Protein AF-A0A251X1V4-F1 (afdb_monomer_lite)

Radius of gyration: 13.73 Å; chains: 1; bounding box: 30×19×48 Å

Structure (mmCIF, N/CA/C/O backbone):
data_AF-A0A251X1V4-F1
#
_entry.id   AF-A0A251X1V4-F1
#
loop_
_atom_site.group_PDB
_atom_site.id
_atom_site.type_symbol
_atom_site.label_atom_id
_atom_site.label_alt_id
_atom_site.label_comp_id
_atom_site.label_asym_id
_atom_site.label_entity_id
_atom_site.label_seq_id
_atom_site.pdbx_PDB_ins_code
_atom_site.Cartn_x
_atom_site.Cartn_y
_atom_site.Cartn_z
_atom_site.occupancy
_atom_site.B_iso_or_equiv
_atom_site.auth_seq_id
_atom_site.auth_comp_id
_atom_site.auth_asym_id
_atom_site.auth_atom_id
_atom_site.pdbx_PDB_model_num
ATOM 1 N N . MET A 1 1 ? -9.269 5.449 23.025 1.00 43.12 1 MET A N 1
ATOM 2 C CA . MET A 1 1 ? -8.586 5.388 21.715 1.00 43.12 1 MET A CA 1
ATOM 3 C C . MET A 1 1 ? -8.833 4.011 21.127 1.00 43.12 1 MET A C 1
ATOM 5 O O . MET A 1 1 ? -8.410 3.037 21.737 1.00 43.12 1 MET A O 1
ATOM 9 N N . LEU A 1 2 ? -9.565 3.907 20.015 1.00 52.91 2 LEU A N 1
ATOM 10 C CA . LEU A 1 2 ? -9.631 2.658 19.252 1.00 52.91 2 LEU A CA 1
ATOM 11 C C . LEU A 1 2 ? -8.214 2.372 18.743 1.00 52.91 2 LEU A C 1
ATOM 13 O O . LEU A 1 2 ? -7.697 3.127 17.924 1.00 52.91 2 LEU A O 1
ATOM 17 N N . LYS A 1 3 ? -7.555 1.348 19.293 1.00 67.38 3 LYS A N 1
ATOM 18 C CA . LYS A 1 3 ? -6.283 0.859 18.750 1.00 67.38 3 LYS A CA 1
ATOM 19 C C . LYS A 1 3 ? -6.567 0.375 17.332 1.00 67.38 3 LYS A C 1
ATOM 21 O O . LYS A 1 3 ? -7.502 -0.400 17.149 1.00 67.38 3 LYS A O 1
ATOM 26 N N . ASN A 1 4 ? -5.816 0.856 16.345 1.00 79.31 4 ASN A N 1
ATOM 27 C CA . ASN A 1 4 ? -5.966 0.399 14.969 1.00 79.31 4 ASN A CA 1
ATOM 28 C C . ASN A 1 4 ? -5.663 -1.117 14.942 1.00 79.31 4 ASN A C 1
ATOM 30 O O . ASN A 1 4 ? -4.516 -1.496 15.179 1.00 79.31 4 ASN A O 1
ATOM 34 N N . PRO A 1 5 ? -6.645 -2.002 14.679 1.00 86.75 5 PRO A N 1
ATOM 35 C CA . PRO A 1 5 ? -6.441 -3.453 14.732 1.00 86.75 5 PRO A CA 1
ATOM 36 C C . PRO A 1 5 ? -5.433 -3.943 13.682 1.00 86.75 5 PRO A C 1
ATOM 38 O O . PRO A 1 5 ? -4.897 -5.042 13.801 1.00 86.75 5 PRO A O 1
ATOM 41 N N . PHE A 1 6 ? -5.132 -3.116 12.679 1.00 92.44 6 PHE A N 1
ATOM 42 C CA . PHE A 1 6 ? -4.165 -3.405 11.628 1.00 92.44 6 PHE A CA 1
ATOM 43 C C . PHE A 1 6 ? -2.757 -2.886 11.937 1.00 92.44 6 PHE A C 1
ATOM 45 O O . PHE A 1 6 ? -1.848 -3.140 11.154 1.00 92.44 6 PHE A O 1
ATOM 52 N N . GLU A 1 7 ? -2.541 -2.195 13.060 1.00 91.00 7 GLU A N 1
ATOM 53 C CA . GLU A 1 7 ? -1.268 -1.542 13.397 1.00 91.00 7 GLU A CA 1
ATOM 54 C C . GLU A 1 7 ? -0.088 -2.521 13.428 1.00 91.00 7 GLU A C 1
ATOM 56 O O . GLU A 1 7 ? 0.951 -2.253 12.829 1.00 91.00 7 GLU A O 1
ATOM 61 N N . ALA A 1 8 ? -0.259 -3.695 14.044 1.00 92.94 8 ALA A N 1
ATOM 62 C CA . ALA A 1 8 ? 0.789 -4.716 14.092 1.00 92.94 8 ALA A CA 1
ATOM 63 C C . ALA A 1 8 ? 1.199 -5.178 12.685 1.00 92.94 8 ALA A C 1
ATOM 65 O O . ALA A 1 8 ? 2.386 -5.255 12.366 1.00 92.94 8 ALA A O 1
ATOM 66 N N . ARG A 1 9 ? 0.211 -5.432 11.819 1.00 93.56 9 ARG A N 1
ATOM 67 C CA . ARG A 1 9 ? 0.450 -5.866 10.441 1.00 93.56 9 ARG A CA 1
ATOM 68 C C . ARG A 1 9 ? 1.033 -4.744 9.583 1.00 93.56 9 ARG A C 1
ATOM 70 O O . ARG A 1 9 ? 1.925 -4.999 8.779 1.00 93.56 9 ARG A O 1
ATOM 77 N N . LEU A 1 10 ? 0.550 -3.516 9.758 1.00 94.56 10 LEU A N 1
ATOM 78 C CA . LEU A 1 10 ? 1.078 -2.339 9.080 1.00 94.56 10 LEU A CA 1
ATOM 79 C C . LEU A 1 10 ? 2.559 -2.148 9.424 1.00 94.56 10 LEU A C 1
ATOM 81 O O . LEU A 1 10 ? 3.379 -2.027 8.520 1.00 94.56 10 LEU A O 1
ATOM 85 N N . ASN A 1 11 ? 2.916 -2.215 10.707 1.00 94.81 11 ASN A N 1
ATOM 86 C CA . ASN A 1 11 ? 4.300 -2.090 11.164 1.00 94.81 11 ASN A CA 1
ATOM 87 C C . ASN A 1 11 ? 5.194 -3.219 10.631 1.00 94.81 11 ASN A C 1
ATOM 89 O O . ASN A 1 11 ? 6.323 -2.959 10.219 1.00 94.81 11 ASN A O 1
ATOM 93 N N . GLU A 1 12 ? 4.689 -4.455 10.576 1.00 9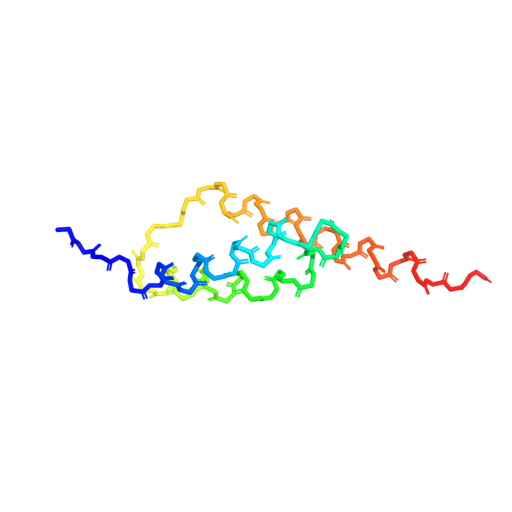4.69 12 GLU A N 1
ATOM 94 C CA . GLU A 1 12 ? 5.406 -5.585 9.972 1.00 94.69 12 GLU A CA 1
ATOM 95 C C . GLU A 1 12 ? 5.740 -5.314 8.494 1.00 94.69 12 GLU A C 1
ATOM 97 O O . GLU A 1 12 ? 6.881 -5.494 8.062 1.00 94.69 12 GLU A O 1
ATOM 102 N N . VAL A 1 13 ? 4.756 -4.859 7.712 1.00 94.00 13 VAL A N 1
ATOM 103 C CA . VAL A 1 13 ? 4.939 -4.555 6.285 1.00 94.00 13 VAL A CA 1
ATOM 104 C C . VAL A 1 13 ? 5.890 -3.373 6.096 1.00 94.00 13 VAL A C 1
ATOM 106 O O . VAL A 1 13 ? 6.805 -3.458 5.278 1.00 94.00 13 VAL A O 1
ATOM 109 N N . LEU A 1 14 ? 5.736 -2.304 6.881 1.00 94.50 14 LEU A N 1
ATOM 110 C CA . LEU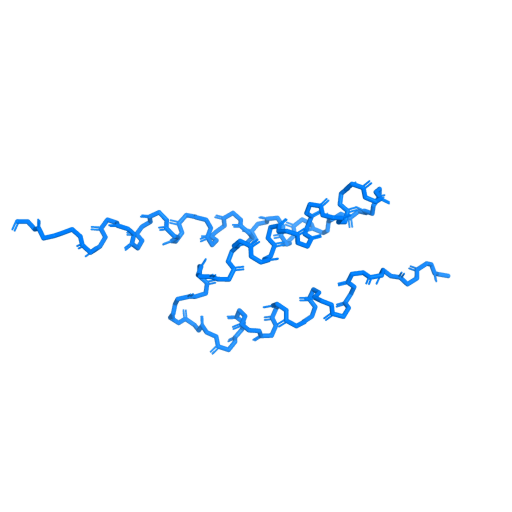 A 1 14 ? 6.617 -1.136 6.825 1.00 94.50 14 LEU A CA 1
ATOM 111 C C . LEU A 1 14 ? 8.066 -1.486 7.180 1.00 94.50 14 LEU A C 1
ATOM 113 O O . LEU A 1 14 ? 8.983 -0.996 6.526 1.00 94.50 14 LEU A O 1
ATOM 117 N N . SER A 1 15 ? 8.286 -2.377 8.151 1.00 94.56 15 SER A N 1
ATOM 118 C CA . SER A 1 15 ? 9.627 -2.864 8.484 1.00 94.56 15 SER A CA 1
ATOM 119 C C . SER A 1 15 ? 10.260 -3.628 7.316 1.00 94.56 15 SER A C 1
ATOM 121 O O . SER A 1 15 ? 11.420 -3.393 6.983 1.00 94.56 15 SER A O 1
ATOM 123 N N . LYS A 1 16 ? 9.502 -4.494 6.631 1.00 93.19 16 LYS A N 1
ATOM 124 C CA . LYS A 1 16 ? 9.998 -5.209 5.439 1.00 93.19 16 LYS A CA 1
ATOM 125 C C . LYS A 1 16 ? 10.341 -4.254 4.296 1.00 93.19 16 LYS A C 1
ATOM 127 O O . LYS A 1 16 ? 11.391 -4.406 3.683 1.00 93.19 16 LYS A O 1
ATOM 132 N N . ILE A 1 17 ? 9.502 -3.242 4.063 1.00 92.94 17 ILE A N 1
ATOM 133 C CA . ILE A 1 17 ? 9.749 -2.184 3.071 1.00 92.94 17 ILE A CA 1
ATOM 134 C C . ILE A 1 17 ? 11.049 -1.436 3.388 1.00 92.94 17 ILE A C 1
ATOM 136 O O . ILE A 1 17 ? 11.886 -1.268 2.506 1.00 92.94 17 ILE A O 1
ATOM 140 N N . GLN A 1 18 ? 11.250 -1.027 4.644 1.00 90.00 18 GLN A N 1
ATOM 141 C CA . GLN A 1 18 ? 12.461 -0.312 5.066 1.00 90.00 18 GLN A CA 1
ATOM 142 C C . GLN A 1 18 ? 13.729 -1.163 4.927 1.00 90.00 18 GLN A C 1
ATOM 144 O O . GLN A 1 18 ? 14.779 -0.642 4.558 1.00 90.00 18 GLN A O 1
ATOM 149 N N . ASN A 1 19 ? 13.627 -2.468 5.182 1.00 89.69 19 ASN A N 1
ATOM 150 C CA . ASN A 1 19 ? 14.747 -3.404 5.092 1.00 89.69 19 ASN A CA 1
ATOM 151 C C . ASN A 1 19 ? 15.034 -3.897 3.659 1.00 89.69 19 ASN A C 1
ATOM 153 O O . ASN A 1 19 ? 16.031 -4.583 3.445 1.00 89.69 19 ASN A O 1
ATOM 157 N N . SER A 1 20 ? 14.191 -3.567 2.675 1.00 82.94 20 SER A N 1
ATOM 158 C CA . SER A 1 20 ? 14.328 -4.006 1.280 1.00 82.94 20 SER A CA 1
ATOM 159 C C . SER A 1 20 ? 14.445 -2.804 0.340 1.00 82.94 20 SER A C 1
ATOM 161 O O . SER A 1 20 ? 13.536 -2.493 -0.423 1.00 82.94 20 SER A O 1
ATOM 163 N N . SER A 1 21 ? 15.582 -2.102 0.392 1.00 70.25 21 SER A N 1
ATOM 164 C CA . SER A 1 21 ? 15.827 -0.912 -0.442 1.00 70.25 21 SER A CA 1
ATOM 165 C C . SER A 1 21 ? 15.764 -1.217 -1.945 1.00 70.25 21 SER A C 1
ATOM 167 O O . SER A 1 21 ? 15.129 -0.475 -2.692 1.00 70.25 21 SER A O 1
ATOM 169 N N . ALA A 1 22 ? 16.355 -2.335 -2.375 1.00 74.25 22 ALA A N 1
ATOM 170 C CA . ALA A 1 22 ? 16.229 -2.873 -3.725 1.00 74.25 22 ALA A CA 1
ATOM 171 C C . ALA A 1 22 ? 15.081 -3.895 -3.765 1.00 74.25 22 ALA A C 1
ATOM 173 O O . ALA A 1 22 ? 15.216 -5.019 -3.280 1.00 74.25 22 ALA A O 1
ATOM 174 N N . GLY A 1 23 ? 13.941 -3.502 -4.335 1.00 84.44 23 GLY A N 1
ATOM 175 C CA . GLY A 1 23 ? 12.785 -4.388 -4.482 1.00 84.44 23 GLY A CA 1
ATOM 176 C C . GLY A 1 23 ? 11.642 -4.170 -3.492 1.00 84.44 23 GLY A C 1
ATOM 177 O O . GLY A 1 23 ? 10.770 -5.036 -3.415 1.00 84.44 23 GLY A O 1
ATOM 178 N N . ARG A 1 24 ? 11.588 -3.028 -2.787 1.00 92.25 24 ARG A N 1
ATOM 179 C CA . ARG A 1 24 ? 10.451 -2.671 -1.912 1.00 92.25 24 ARG A CA 1
ATOM 180 C C . ARG A 1 24 ? 9.089 -2.794 -2.601 1.00 92.25 24 ARG A C 1
ATOM 182 O O . ARG A 1 24 ? 8.115 -3.163 -1.947 1.00 92.25 24 ARG A O 1
ATOM 189 N N . TYR A 1 25 ? 9.033 -2.580 -3.917 1.00 92.19 25 TYR A N 1
ATOM 190 C CA . TYR A 1 25 ? 7.836 -2.762 -4.739 1.00 92.19 25 TYR A CA 1
ATOM 191 C C . TYR A 1 25 ? 7.207 -4.159 -4.609 1.00 92.19 25 TYR A C 1
ATOM 193 O O . TYR A 1 25 ? 5.991 -4.305 -4.690 1.00 92.19 25 TYR A O 1
ATOM 201 N N . LYS A 1 26 ? 7.992 -5.199 -4.292 1.00 93.56 26 LYS A N 1
ATOM 202 C CA . LYS A 1 26 ? 7.486 -6.562 -4.045 1.00 93.56 26 LYS A CA 1
ATOM 203 C C . LYS A 1 26 ? 6.550 -6.637 -2.836 1.00 93.56 26 LYS A C 1
ATOM 205 O O . LYS A 1 26 ? 5.749 -7.563 -2.728 1.00 93.56 26 LYS A O 1
ATOM 210 N N . HIS A 1 27 ? 6.640 -5.675 -1.920 1.00 95.31 27 HIS A N 1
ATOM 211 C CA . HIS A 1 27 ? 5.769 -5.566 -0.753 1.00 95.31 27 HIS A CA 1
ATOM 212 C C . HIS A 1 27 ? 4.533 -4.689 -1.002 1.00 95.31 27 HIS A C 1
ATOM 214 O O . HIS A 1 27 ? 3.681 -4.593 -0.117 1.00 95.31 27 HIS A O 1
ATOM 220 N N . GLN A 1 28 ? 4.387 -4.104 -2.197 1.00 95.56 28 GLN A N 1
ATOM 221 C CA . GLN A 1 28 ? 3.234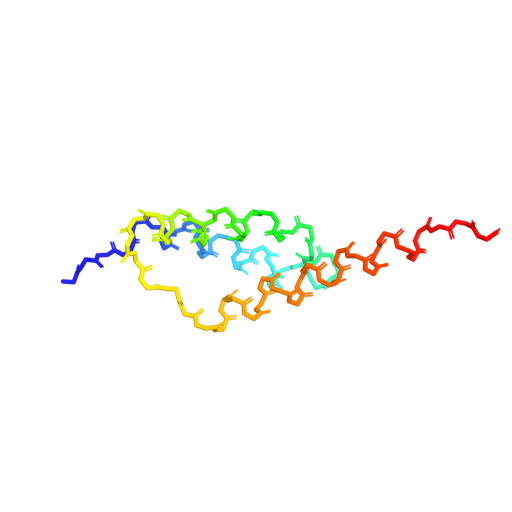 -3.279 -2.569 1.00 95.56 28 GLN A CA 1
ATOM 222 C C . GLN A 1 28 ? 1.898 -4.009 -2.411 1.00 95.56 28 GLN A C 1
ATOM 224 O O . GLN A 1 28 ? 1.021 -3.452 -1.747 1.00 95.56 28 GLN A O 1
ATOM 229 N N . PRO A 1 29 ? 1.738 -5.273 -2.853 1.00 96.50 29 PRO A N 1
ATOM 230 C CA . PRO A 1 29 ? 0.472 -5.978 -2.667 1.00 96.50 29 PRO A CA 1
ATOM 231 C C . PRO A 1 29 ? 0.106 -6.150 -1.186 1.00 96.50 29 PRO A C 1
ATOM 233 O O . PRO A 1 29 ? -1.059 -6.041 -0.806 1.00 96.50 29 PRO A O 1
ATOM 236 N N . ALA A 1 30 ? 1.109 -6.374 -0.329 1.00 95.62 30 ALA A N 1
ATOM 237 C CA . ALA A 1 30 ? 0.906 -6.533 1.107 1.00 95.62 30 ALA A CA 1
ATOM 238 C C . ALA A 1 30 ? 0.515 -5.211 1.785 1.00 95.62 30 ALA A C 1
ATOM 240 O O . ALA A 1 30 ? -0.369 -5.214 2.642 1.00 95.62 30 ALA A O 1
ATOM 241 N N . LEU A 1 31 ? 1.134 -4.089 1.394 1.00 96.19 31 LEU A N 1
ATOM 242 C CA . LEU A 1 31 ? 0.753 -2.762 1.881 1.00 96.19 31 LEU A CA 1
ATOM 243 C C . LEU A 1 31 ? -0.672 -2.415 1.433 1.00 96.19 31 LEU A C 1
ATOM 245 O O . LEU A 1 31 ? -1.505 -2.069 2.269 1.00 96.19 31 LEU A O 1
ATOM 249 N N . ASN A 1 32 ? -0.982 -2.604 0.150 1.00 97.31 32 ASN A N 1
ATOM 250 C CA . ASN A 1 32 ? -2.301 -2.332 -0.414 1.00 97.31 32 ASN A CA 1
ATOM 251 C C . ASN A 1 32 ? -3.423 -3.127 0.275 1.00 97.31 32 ASN A C 1
ATOM 253 O O . ASN A 1 32 ? -4.502 -2.588 0.526 1.00 97.31 32 ASN A O 1
ATOM 257 N N . ALA A 1 33 ? -3.170 -4.390 0.631 1.00 97.19 33 ALA A N 1
ATOM 258 C CA . ALA A 1 33 ? -4.128 -5.215 1.367 1.00 97.19 33 ALA A CA 1
ATOM 259 C C . ALA A 1 33 ? -4.437 -4.643 2.762 1.00 97.19 33 ALA A C 1
ATOM 261 O O . ALA A 1 33 ? -5.598 -4.580 3.164 1.00 97.19 33 ALA A O 1
ATOM 262 N N . VAL A 1 34 ? -3.419 -4.174 3.492 1.00 96.25 34 VAL A N 1
ATOM 263 C CA . VAL A 1 34 ? -3.611 -3.545 4.810 1.00 96.25 34 VAL A CA 1
ATOM 264 C C . VAL A 1 34 ? -4.402 -2.247 4.687 1.00 96.25 34 VAL A C 1
ATOM 266 O O . VAL A 1 34 ? -5.345 -2.039 5.447 1.00 96.25 34 VAL A O 1
ATOM 269 N N . LEU A 1 35 ? -4.062 -1.400 3.711 1.00 96.25 35 LEU A N 1
ATOM 270 C CA . LEU A 1 35 ? -4.779 -0.146 3.472 1.00 96.25 35 LEU A CA 1
ATOM 271 C C . LEU A 1 35 ? -6.236 -0.399 3.072 1.00 96.25 35 LEU A C 1
ATOM 273 O O . LEU A 1 35 ? -7.133 0.261 3.585 1.00 96.25 35 LEU A O 1
ATOM 277 N N . THR A 1 36 ? -6.488 -1.391 2.221 1.00 96.50 36 THR A N 1
ATOM 278 C CA . THR A 1 36 ? -7.848 -1.792 1.838 1.00 96.50 36 THR A CA 1
ATOM 279 C C . THR A 1 36 ? -8.656 -2.230 3.056 1.00 96.50 36 THR A C 1
ATOM 281 O O . THR A 1 36 ? -9.732 -1.690 3.287 1.00 96.50 36 THR A O 1
ATOM 284 N N . ASN A 1 37 ? -8.097 -3.089 3.910 1.00 95.31 37 ASN A N 1
ATOM 285 C CA . ASN A 1 37 ? -8.773 -3.523 5.134 1.00 95.31 37 ASN A CA 1
ATOM 286 C C . ASN A 1 37 ? -9.033 -2.365 6.112 1.00 95.31 37 ASN A C 1
ATOM 288 O O . ASN A 1 37 ? -10.086 -2.321 6.750 1.00 95.31 37 ASN A O 1
ATOM 292 N N . MET A 1 38 ? -8.103 -1.407 6.221 1.00 94.06 38 MET A N 1
ATOM 293 C CA . MET A 1 38 ? -8.306 -0.186 7.006 1.00 94.06 38 MET A CA 1
ATOM 294 C C . MET A 1 38 ? -9.474 0.638 6.453 1.00 94.06 38 MET A C 1
ATOM 296 O O . MET A 1 38 ? -10.364 1.007 7.218 1.00 94.06 38 MET A O 1
ATOM 300 N N . ARG A 1 39 ? -9.507 0.870 5.133 1.00 94.25 39 ARG A N 1
ATOM 301 C CA . ARG A 1 39 ? -10.587 1.597 4.447 1.00 94.25 39 ARG A CA 1
ATOM 302 C C . ARG A 1 39 ? -11.940 0.925 4.647 1.00 94.25 39 ARG A C 1
ATOM 304 O O . ARG A 1 39 ? -12.898 1.597 5.015 1.00 94.25 39 ARG A O 1
ATOM 311 N N . ASP A 1 40 ? -12.003 -0.387 4.449 1.00 95.62 40 ASP A N 1
ATOM 312 C CA . ASP A 1 40 ? -13.237 -1.167 4.562 1.00 95.62 40 ASP A CA 1
ATOM 313 C C . ASP A 1 40 ? -13.737 -1.236 6.016 1.00 95.62 40 ASP A C 1
ATOM 315 O O . ASP A 1 40 ? -14.935 -1.349 6.264 1.00 95.62 40 ASP A O 1
ATOM 319 N N . SER A 1 41 ? -12.835 -1.071 6.988 1.00 93.06 41 SER A N 1
ATOM 320 C CA . SER A 1 41 ? -13.169 -0.940 8.414 1.00 93.06 41 SER A CA 1
ATOM 321 C C . SER A 1 41 ? -13.524 0.494 8.836 1.00 93.06 41 SER A C 1
ATOM 323 O O . SER A 1 41 ? -13.689 0.758 10.027 1.00 93.06 41 SER A O 1
ATOM 325 N N . GLY A 1 42 ? -13.595 1.440 7.892 1.00 94.94 42 GLY A N 1
ATOM 326 C CA . GLY A 1 42 ? -13.874 2.853 8.162 1.00 94.94 42 GLY A CA 1
ATOM 327 C C . GLY A 1 42 ? -12.741 3.597 8.877 1.00 94.94 42 GLY A C 1
ATOM 328 O O . GLY A 1 42 ? -12.964 4.678 9.422 1.00 94.94 42 GLY A O 1
ATOM 329 N N . LEU A 1 43 ? -11.529 3.034 8.906 1.00 92.69 43 LEU A N 1
ATOM 330 C CA . LEU A 1 43 ? -10.374 3.677 9.523 1.00 92.69 43 LEU A CA 1
ATOM 331 C C . LEU A 1 43 ? -9.742 4.681 8.554 1.00 92.69 43 LEU A C 1
ATOM 333 O O . LEU A 1 43 ? -9.566 4.375 7.371 1.00 92.69 43 LEU A O 1
ATOM 337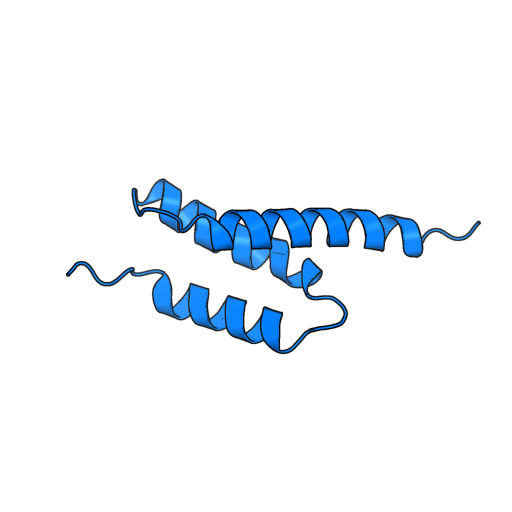 N N . PRO A 1 44 ? -9.339 5.865 9.044 1.00 92.00 44 PRO A N 1
ATOM 338 C CA . PRO A 1 44 ? -8.637 6.831 8.218 1.00 92.00 44 PRO A CA 1
ATOM 339 C C . PRO A 1 44 ? -7.279 6.269 7.791 1.00 92.00 44 PRO A C 1
ATOM 341 O O . PRO A 1 44 ? -6.524 5.733 8.607 1.00 92.00 44 PRO A O 1
ATOM 344 N N . ILE A 1 45 ? -6.952 6.434 6.511 1.00 94.25 45 ILE A N 1
ATOM 345 C CA . ILE A 1 45 ? -5.636 6.094 5.974 1.00 94.25 45 ILE A CA 1
ATOM 346 C C . ILE A 1 45 ? -4.790 7.373 5.900 1.00 94.25 45 ILE A C 1
ATOM 348 O O . ILE A 1 45 ? -5.178 8.317 5.211 1.00 94.25 45 ILE A O 1
ATOM 352 N N . PRO A 1 46 ? -3.624 7.423 6.566 1.00 94.19 46 PRO A N 1
ATOM 353 C CA . PRO A 1 46 ? -2.676 8.521 6.410 1.00 94.19 46 PRO A CA 1
ATOM 354 C C . PRO A 1 46 ? -2.228 8.711 4.952 1.00 94.19 46 PRO A C 1
ATOM 356 O O . PRO A 1 46 ? -1.801 7.752 4.310 1.00 94.19 46 PRO A O 1
ATOM 359 N N . HIS A 1 47 ? -2.231 9.958 4.466 1.00 95.56 47 HIS A N 1
ATOM 360 C CA . HIS A 1 47 ? -1.853 10.311 3.086 1.00 95.56 47 HIS A CA 1
ATOM 361 C C . HIS A 1 47 ? -0.490 9.738 2.669 1.00 95.56 47 HIS A C 1
ATOM 363 O O . HIS A 1 47 ? -0.362 9.136 1.609 1.00 95.56 47 HIS A O 1
ATOM 369 N N . ARG A 1 48 ? 0.501 9.806 3.567 1.00 94.69 48 ARG A N 1
ATOM 370 C CA . ARG A 1 48 ? 1.851 9.269 3.342 1.00 94.69 48 ARG A CA 1
ATOM 371 C C . ARG A 1 48 ? 1.869 7.779 2.983 1.00 94.69 48 ARG A C 1
ATOM 373 O O . ARG A 1 48 ? 2.746 7.337 2.250 1.00 94.69 48 ARG A O 1
ATOM 380 N N . LEU A 1 49 ? 0.932 6.986 3.512 1.00 95.69 49 LEU A N 1
ATOM 381 C CA . LEU A 1 49 ? 0.852 5.558 3.188 1.00 95.69 49 LEU A CA 1
ATOM 382 C C . LEU A 1 49 ? 0.257 5.323 1.799 1.00 95.69 49 LEU A C 1
ATOM 384 O O . LEU A 1 49 ? 0.660 4.377 1.128 1.00 95.69 49 LEU A O 1
ATOM 388 N N . VAL A 1 50 ? -0.663 6.188 1.365 1.00 96.38 50 VAL A N 1
ATOM 389 C CA . VAL A 1 50 ? -1.204 6.172 -0.001 1.00 96.38 50 VAL A CA 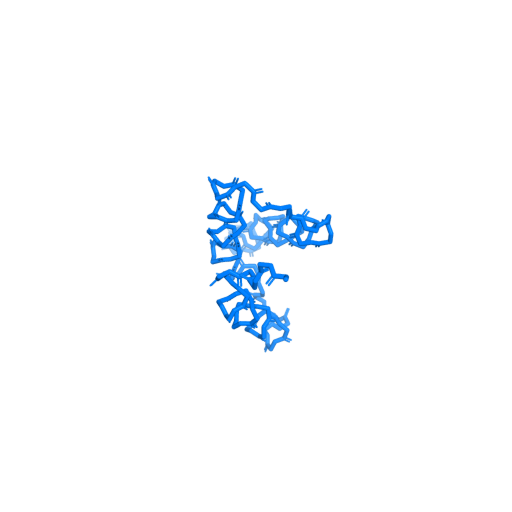1
ATOM 390 C C . VAL A 1 50 ? -0.108 6.538 -0.997 1.00 96.38 50 VAL A C 1
ATOM 392 O O . VAL A 1 50 ? 0.101 5.809 -1.960 1.00 96.38 50 VAL A O 1
ATOM 395 N N . GLU A 1 51 ? 0.647 7.605 -0.727 1.00 97.25 51 GLU A N 1
ATOM 396 C CA . GLU A 1 51 ? 1.794 8.012 -1.549 1.00 97.25 51 GLU A CA 1
ATOM 397 C C . GLU A 1 51 ? 2.841 6.900 -1.653 1.00 97.25 51 GLU A C 1
ATOM 399 O O . GLU A 1 51 ? 3.274 6.564 -2.752 1.00 97.25 51 GLU A O 1
ATOM 404 N N . LEU A 1 52 ? 3.206 6.281 -0.523 1.00 95.75 52 LEU A N 1
ATOM 405 C CA . LEU A 1 52 ? 4.142 5.157 -0.505 1.00 95.75 52 LEU A CA 1
ATOM 406 C C . LEU A 1 52 ? 3.633 3.984 -1.352 1.00 95.75 52 LEU A C 1
ATOM 408 O O . LEU A 1 52 ? 4.392 3.410 -2.127 1.00 95.75 52 LEU A O 1
ATOM 412 N N . ASN A 1 53 ? 2.354 3.629 -1.216 1.00 96.56 53 ASN A N 1
ATOM 413 C CA . ASN A 1 53 ? 1.752 2.544 -1.982 1.00 96.56 53 ASN A CA 1
ATOM 414 C C . ASN A 1 53 ? 1.758 2.823 -3.490 1.00 96.56 53 ASN A C 1
ATOM 416 O O . ASN A 1 53 ? 2.043 1.912 -4.263 1.00 96.56 53 ASN A O 1
ATOM 420 N N . ASN A 1 54 ? 1.470 4.063 -3.892 1.00 96.38 54 ASN A N 1
ATOM 421 C CA . ASN A 1 54 ? 1.478 4.477 -5.293 1.00 96.38 54 ASN A CA 1
ATOM 422 C C . ASN A 1 54 ? 2.902 4.491 -5.864 1.00 96.38 54 ASN A C 1
ATOM 424 O O . ASN A 1 54 ? 3.136 3.873 -6.892 1.00 96.38 54 ASN A O 1
ATOM 428 N N . SER A 1 55 ? 3.874 5.067 -5.148 1.00 95.19 55 SER A N 1
ATOM 429 C CA . SER A 1 55 ? 5.287 5.043 -5.561 1.00 95.19 55 SER A CA 1
ATOM 430 C C . SER A 1 55 ? 5.794 3.617 -5.776 1.00 95.19 55 SER A C 1
ATOM 432 O O . SER A 1 55 ? 6.490 3.338 -6.743 1.00 95.19 55 SER A O 1
ATOM 434 N N . MET A 1 56 ? 5.439 2.693 -4.882 1.00 94.88 56 MET A N 1
ATOM 435 C CA . MET A 1 56 ? 5.838 1.295 -5.021 1.00 94.88 56 MET A CA 1
ATOM 436 C C . MET A 1 56 ? 5.101 0.573 -6.157 1.00 94.88 56 MET A C 1
ATOM 438 O O . MET A 1 56 ? 5.611 -0.424 -6.663 1.00 94.88 56 MET A O 1
ATOM 442 N N . LEU A 1 57 ? 3.904 1.031 -6.535 1.00 94.50 57 LEU A N 1
ATOM 443 C CA . LEU A 1 57 ? 3.188 0.510 -7.696 1.00 94.50 57 LEU A CA 1
ATOM 444 C C . LEU A 1 57 ? 3.910 0.925 -8.980 1.00 94.50 57 LEU A C 1
ATOM 446 O O . LEU A 1 57 ? 4.142 0.072 -9.833 1.00 94.50 57 LEU A O 1
ATOM 450 N N . ASP A 1 58 ? 4.331 2.186 -9.069 1.00 93.88 58 ASP A N 1
ATOM 451 C CA . ASP A 1 58 ? 5.109 2.702 -10.198 1.00 93.88 58 ASP A CA 1
ATOM 452 C C . ASP A 1 58 ? 6.438 1.941 -10.340 1.00 93.88 58 ASP A C 1
ATOM 454 O O . ASP A 1 58 ? 6.747 1.424 -11.411 1.00 93.88 58 ASP A O 1
ATOM 458 N N . GLU A 1 59 ? 7.160 1.723 -9.236 1.00 92.25 59 GLU A N 1
ATOM 459 C CA . GLU A 1 59 ? 8.377 0.895 -9.225 1.00 92.25 59 GLU A CA 1
ATOM 460 C C . GLU A 1 59 ? 8.132 -0.550 -9.692 1.00 92.25 59 GLU A C 1
ATOM 462 O O . GLU A 1 59 ? 8.987 -1.152 -10.339 1.00 92.25 59 GLU A O 1
ATOM 467 N N . ALA A 1 60 ? 6.980 -1.143 -9.352 1.00 90.75 60 ALA A N 1
ATOM 468 C CA . ALA A 1 60 ? 6.635 -2.493 -9.797 1.00 90.75 60 ALA A CA 1
ATOM 469 C C . ALA A 1 60 ? 6.369 -2.544 -11.306 1.00 90.75 60 ALA A C 1
ATOM 471 O O . ALA A 1 60 ? 6.622 -3.571 -11.941 1.00 90.75 60 ALA A O 1
ATOM 472 N N . VAL A 1 61 ? 5.830 -1.463 -11.870 1.00 89.69 61 VAL A N 1
ATOM 473 C CA . VAL A 1 61 ? 5.640 -1.303 -13.312 1.00 89.69 61 VAL A CA 1
ATOM 474 C C . VAL A 1 61 ? 7.001 -1.150 -13.988 1.00 89.69 61 VAL A C 1
ATOM 476 O O . VAL A 1 61 ? 7.306 -1.930 -14.884 1.00 89.69 61 VAL A O 1
ATOM 479 N N . GLU A 1 62 ? 7.857 -0.242 -13.514 1.00 88.31 62 GLU A N 1
ATOM 480 C CA . GLU A 1 62 ? 9.216 -0.037 -14.042 1.00 88.31 62 GLU A CA 1
ATOM 481 C C . GLU A 1 62 ? 10.048 -1.329 -14.016 1.00 88.31 62 GLU A C 1
ATOM 483 O O . GLU A 1 62 ? 10.609 -1.737 -15.034 1.00 88.31 62 GLU A O 1
ATOM 488 N N . ALA A 1 63 ? 10.031 -2.055 -12.895 1.00 87.38 63 ALA A N 1
ATOM 489 C CA . ALA A 1 63 ? 10.767 -3.308 -12.746 1.00 87.38 63 ALA A CA 1
ATOM 490 C C . ALA A 1 63 ? 10.303 -4.423 -13.703 1.00 87.38 63 ALA A C 1
ATOM 492 O O . ALA A 1 63 ? 11.065 -5.355 -13.974 1.00 87.38 63 ALA A O 1
ATOM 493 N N . GLN A 1 64 ? 9.065 -4.374 -14.206 1.00 82.19 64 GLN A N 1
ATOM 494 C CA . GLN A 1 64 ? 8.603 -5.314 -15.233 1.00 82.19 64 GLN A CA 1
ATOM 495 C C . GLN A 1 64 ? 9.215 -5.008 -16.602 1.00 82.19 64 GLN A C 1
ATOM 497 O O . GLN A 1 64 ? 9.483 -5.943 -17.354 1.00 82.19 64 GLN A O 1
ATOM 502 N N . PHE A 1 65 ? 9.469 -3.734 -16.912 1.00 79.50 65 PHE A N 1
ATOM 503 C CA . PHE A 1 65 ? 10.067 -3.321 -18.182 1.00 79.50 65 PHE A CA 1
ATOM 504 C C . PHE A 1 65 ? 11.593 -3.471 -18.194 1.00 79.50 65 PHE A C 1
ATOM 506 O O . PHE A 1 65 ? 12.134 -3.893 -19.212 1.00 79.50 65 PHE A O 1
ATOM 513 N N . ASP A 1 66 ? 12.271 -3.240 -17.064 1.00 74.25 66 ASP A N 1
ATOM 514 C CA . ASP A 1 66 ? 13.729 -3.434 -16.929 1.00 74.25 66 ASP A CA 1
ATOM 515 C C . ASP A 1 66 ? 14.189 -4.870 -17.237 1.00 74.25 66 ASP A C 1
ATOM 517 O O . ASP A 1 66 ? 15.339 -5.100 -17.607 1.00 74.25 66 ASP A O 1
ATOM 521 N N . ASN A 1 67 ? 13.299 -5.853 -17.081 1.00 61.25 67 ASN A N 1
ATOM 522 C CA . ASN A 1 67 ? 13.603 -7.267 -17.301 1.00 61.25 67 ASN A CA 1
ATOM 523 C C . ASN A 1 67 ? 13.229 -7.776 -18.704 1.00 61.25 67 ASN A C 1
ATOM 525 O O . ASN A 1 67 ? 13.322 -8.981 -18.949 1.00 61.25 67 ASN A O 1
ATOM 529 N N . LEU A 1 68 ? 12.790 -6.907 -19.621 1.00 64.06 68 LEU A N 1
ATOM 530 C CA . LEU A 1 68 ? 12.499 -7.315 -20.994 1.00 64.06 68 LEU A CA 1
ATOM 531 C C . LEU A 1 68 ? 13.806 -7.366 -21.808 1.00 64.06 68 LEU A C 1
ATOM 533 O O . LEU A 1 68 ? 14.453 -6.330 -21.967 1.00 64.06 68 LEU A O 1
ATOM 537 N N . PRO A 1 69 ? 14.219 -8.538 -22.333 1.00 55.34 69 PRO A N 1
ATOM 538 C CA . PRO A 1 69 ? 15.337 -8.592 -23.263 1.00 55.34 69 PRO A CA 1
ATOM 539 C C . PRO A 1 69 ? 14.939 -7.869 -24.554 1.00 55.34 69 PRO A C 1
ATOM 541 O O . PRO A 1 69 ? 13.882 -8.150 -25.124 1.00 55.34 69 PRO A O 1
ATOM 544 N N . VAL A 1 70 ? 15.783 -6.931 -24.986 1.00 60.94 70 VAL A N 1
ATOM 545 C CA . VAL A 1 70 ? 15.743 -6.355 -26.341 1.00 60.94 70 VAL A CA 1
ATOM 546 C C . VAL A 1 70 ? 16.168 -7.384 -27.377 1.00 60.94 70 VAL A C 1
ATOM 548 O O . VAL A 1 70 ? 17.123 -8.143 -27.092 1.00 60.94 70 VAL A O 1
#

Sequence (70 aa):
MLKNPFEARLNEVLSKIQNSSAGRYKHQPALNAVLTNMRDSGLPIPHRLVELNNSMLDEAVEAQFDNLPV

Foldseek 3Di:
DPDQPCVVQLVVLVVVLVVCVPLSLVSLVSLVVSVVVCVVVVHDDDPVSVVVSVVSPVVVVVVVVVPDDD

pLDDT: mean 88.54, std 11.9, range [43.12, 97.31]

Organism: NCBI:txid1930667

Secondary structure (DSSP, 8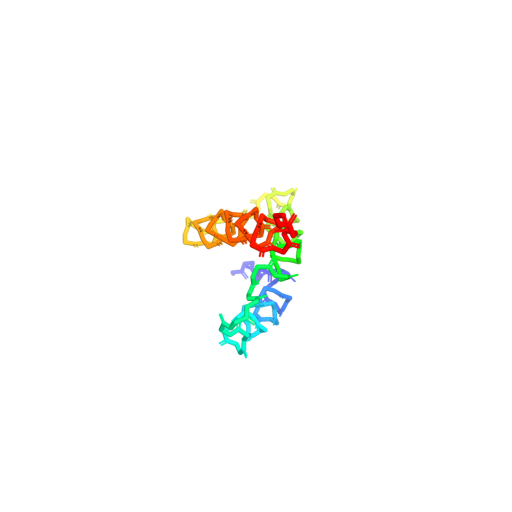-state):
----TTHHHHHHHHHHHHH-TTTGGGGHHHHHHHHHHHHHTTPPPPHHHHHHHHHHHHHHHHHHHTT---